Protein AF-A0A6B0Y524-F1 (afdb_monomer_lite)

Radius of gyration: 14.04 Å; chains: 1; bounding box: 35×24×40 Å

Sequence (67 aa):
MALAHGDSHYFRVDKPLRQAATGQRLTRFTRIEPFGTPDIHYLRVIVDPADSHIFQVHAEIVEANLD

Structure (mmCIF, N/CA/C/O backbone):
data_AF-A0A6B0Y524-F1
#
_entry.id   AF-A0A6B0Y524-F1
#
loop_
_atom_site.group_PDB
_atom_site.id
_atom_site.type_symbol
_atom_site.label_atom_id
_atom_site.label_alt_id
_atom_site.label_comp_id
_atom_site.label_asym_id
_atom_site.label_entity_id
_atom_site.label_seq_id
_atom_site.pdbx_PDB_ins_code
_atom_site.Cartn_x
_atom_site.Cartn_y
_atom_site.Cartn_z
_atom_site.occupancy
_atom_site.B_iso_or_equiv
_atom_site.auth_seq_id
_atom_site.auth_comp_id
_atom_site.auth_asym_id
_atom_site.auth_atom_id
_atom_site.pdbx_PDB_model_num
ATOM 1 N N . MET A 1 1 ? -12.218 -0.113 3.749 1.00 89.94 1 MET A N 1
ATOM 2 C CA . MET A 1 1 ? -11.882 1.269 3.334 1.00 89.94 1 MET A CA 1
ATOM 3 C C . MET A 1 1 ? -10.392 1.339 3.054 1.00 89.94 1 MET A C 1
ATOM 5 O O . MET A 1 1 ? -9.639 0.703 3.786 1.00 89.94 1 MET A O 1
ATOM 9 N N . ALA A 1 2 ? -9.988 2.076 2.021 1.00 93.81 2 ALA A N 1
ATOM 10 C CA . ALA A 1 2 ? -8.586 2.338 1.716 1.00 93.81 2 ALA A CA 1
ATOM 11 C C . ALA A 1 2 ? -8.324 3.852 1.693 1.00 93.81 2 ALA A C 1
ATOM 13 O O . ALA A 1 2 ? -9.188 4.606 1.248 1.00 93.81 2 ALA A O 1
ATOM 14 N N . LEU A 1 3 ? -7.156 4.275 2.179 1.00 95.81 3 LEU A N 1
ATOM 15 C CA . LEU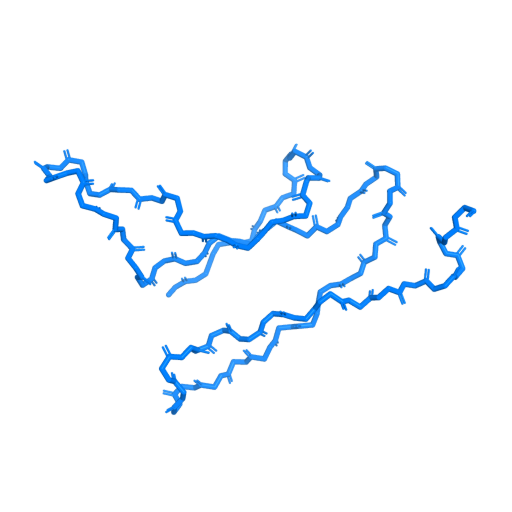 A 1 3 ? -6.634 5.638 2.049 1.00 95.81 3 LEU A CA 1
ATOM 16 C C . LEU A 1 3 ? -5.318 5.576 1.281 1.00 95.81 3 LEU A C 1
ATOM 18 O O . LEU A 1 3 ? -4.386 4.915 1.739 1.00 95.81 3 LEU A O 1
ATOM 22 N N . ALA A 1 4 ? -5.256 6.281 0.155 1.00 95.94 4 ALA A N 1
ATOM 23 C CA . ALA A 1 4 ? -4.034 6.471 -0.613 1.00 95.94 4 ALA A CA 1
ATOM 24 C C . ALA A 1 4 ? -3.467 7.877 -0.357 1.00 95.94 4 ALA A C 1
ATOM 26 O O . ALA A 1 4 ? -4.223 8.847 -0.401 1.00 95.94 4 ALA A O 1
ATOM 27 N N . HIS A 1 5 ? -2.166 7.988 -0.086 1.00 95.69 5 HIS A N 1
ATOM 28 C CA . HIS A 1 5 ? -1.452 9.269 0.037 1.00 95.69 5 HIS A CA 1
ATOM 29 C C . HIS A 1 5 ? 0.009 9.125 -0.417 1.00 95.69 5 HIS A C 1
ATOM 31 O O . HIS A 1 5 ? 0.455 8.001 -0.607 1.00 95.69 5 HIS A O 1
ATOM 37 N N . GLY A 1 6 ? 0.742 10.234 -0.592 1.00 93.69 6 GLY A N 1
ATOM 38 C CA . GLY A 1 6 ? 2.126 10.234 -1.106 1.00 93.69 6 GLY A CA 1
ATOM 39 C C . GLY A 1 6 ? 3.166 10.941 -0.228 1.00 93.69 6 GLY A C 1
ATOM 40 O O . GLY A 1 6 ? 4.313 11.055 -0.630 1.00 93.69 6 GLY A O 1
ATOM 41 N N . ASP A 1 7 ? 2.783 11.424 0.953 1.00 92.69 7 ASP A N 1
ATOM 42 C CA . ASP A 1 7 ? 3.551 12.398 1.743 1.00 92.69 7 ASP A CA 1
ATOM 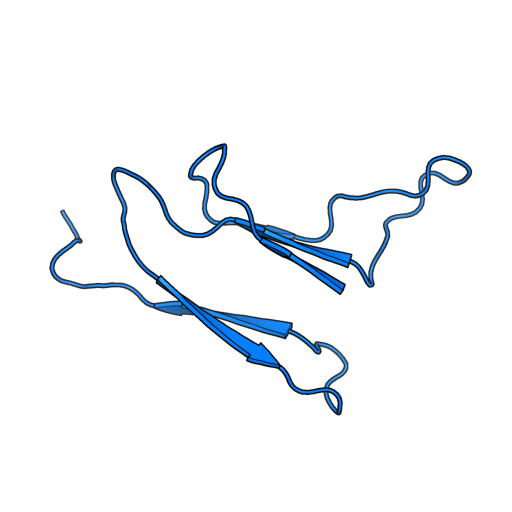43 C C . ASP A 1 7 ? 5.003 12.027 2.086 1.00 92.69 7 ASP A C 1
ATOM 45 O O . ASP A 1 7 ? 5.838 12.923 2.176 1.00 92.69 7 ASP A O 1
ATOM 49 N N . SER A 1 8 ? 5.321 10.753 2.351 1.00 92.81 8 SER A N 1
ATOM 50 C CA . SER A 1 8 ? 6.690 10.351 2.722 1.00 92.81 8 SER A CA 1
ATOM 51 C C . SER A 1 8 ? 7.453 9.656 1.596 1.00 92.81 8 SER A C 1
ATOM 53 O O . SER A 1 8 ? 8.632 9.373 1.784 1.00 92.81 8 SER A O 1
ATOM 55 N N . HIS A 1 9 ? 6.805 9.377 0.461 1.00 91.88 9 HIS A N 1
ATOM 56 C CA . HIS A 1 9 ? 7.350 8.595 -0.651 1.00 91.88 9 HIS A CA 1
ATOM 57 C C . HIS A 1 9 ? 7.887 7.199 -0.261 1.00 91.88 9 HIS A C 1
ATOM 59 O O . HIS A 1 9 ? 8.693 6.615 -0.981 1.00 91.88 9 HIS A O 1
ATOM 65 N N . TYR A 1 10 ? 7.423 6.623 0.853 1.00 90.38 10 TYR A N 1
ATOM 66 C CA . TYR A 1 10 ? 7.760 5.253 1.237 1.00 90.38 10 TYR A CA 1
ATOM 67 C C . TYR A 1 10 ? 6.699 4.293 0.721 1.00 90.38 10 TYR A C 1
ATOM 69 O O . TYR A 1 10 ? 5.554 4.355 1.167 1.00 90.38 10 TYR A O 1
ATOM 77 N N . PHE A 1 11 ? 7.081 3.333 -0.123 1.00 93.75 11 PHE A N 1
ATOM 78 C CA . PHE A 1 11 ? 6.155 2.272 -0.506 1.00 93.75 11 PHE A CA 1
ATOM 79 C C . PHE A 1 11 ? 5.749 1.443 0.725 1.00 93.75 11 PHE A C 1
ATOM 81 O O . PHE A 1 11 ? 6.571 0.751 1.333 1.00 93.75 11 PHE A O 1
ATOM 88 N N . ARG A 1 12 ? 4.466 1.506 1.104 1.00 95.25 12 ARG A N 1
ATOM 89 C CA . ARG A 1 12 ? 3.903 0.692 2.192 1.00 95.25 12 ARG A CA 1
ATOM 90 C C . ARG A 1 12 ? 2.420 0.417 2.011 1.00 95.25 12 ARG A C 1
ATOM 92 O O . ARG A 1 12 ? 1.635 1.277 1.618 1.00 95.25 12 ARG A O 1
ATOM 99 N N . VAL A 1 13 ? 2.039 -0.795 2.399 1.00 96.12 13 VAL A N 1
ATOM 100 C CA . VAL A 1 13 ? 0.649 -1.237 2.499 1.00 96.12 13 VAL A CA 1
ATOM 101 C C . VAL A 1 13 ? 0.448 -1.819 3.888 1.00 96.12 13 VAL A C 1
ATOM 103 O O . VAL A 1 13 ? 0.949 -2.896 4.204 1.00 96.12 13 VAL A O 1
ATOM 106 N N . ASP A 1 14 ? -0.254 -1.092 4.750 1.00 95.81 14 ASP A N 1
ATOM 107 C CA . ASP A 1 14 ? -0.403 -1.475 6.151 1.00 95.81 14 ASP A CA 1
ATOM 108 C C . ASP A 1 14 ? -1.751 -1.056 6.753 1.00 95.81 14 ASP A C 1
ATOM 110 O O . ASP A 1 14 ? -2.642 -0.524 6.090 1.00 95.81 14 ASP A O 1
ATOM 114 N N . LYS A 1 15 ? -1.944 -1.383 8.034 1.00 95.31 15 LYS A N 1
ATOM 115 C CA . LYS A 1 15 ? -3.166 -1.084 8.795 1.00 95.31 15 LYS A CA 1
ATOM 116 C C . LYS A 1 15 ? -2.786 -0.379 10.100 1.00 95.31 15 LYS A C 1
ATOM 118 O O . LYS A 1 15 ? -2.812 -1.005 11.163 1.00 95.31 15 LYS A O 1
ATOM 123 N N . PRO A 1 16 ? -2.339 0.887 10.035 1.00 95.31 16 PRO A N 1
ATOM 124 C CA . PRO A 1 16 ? -1.671 1.542 11.158 1.00 95.31 16 PRO A CA 1
ATOM 125 C C . PRO A 1 16 ? -2.663 2.108 12.177 1.00 95.31 16 PRO A C 1
ATOM 127 O O . PRO A 1 16 ? -2.318 2.262 13.348 1.00 95.31 16 PRO A O 1
ATOM 130 N N . LEU A 1 17 ? -3.892 2.412 11.745 1.00 95.38 17 LEU A N 1
ATOM 131 C CA . LEU A 1 17 ? -4.869 3.099 12.579 1.00 95.38 17 LEU A CA 1
ATOM 132 C C . LEU A 1 17 ? -5.332 2.224 13.741 1.00 95.38 17 LEU A C 1
ATOM 134 O O . LEU A 1 17 ? -5.577 1.022 13.600 1.00 95.38 17 LEU A O 1
ATOM 138 N N . ARG A 1 18 ? -5.494 2.864 14.895 1.00 96.81 18 ARG A N 1
ATOM 139 C CA . ARG A 1 18 ? -6.003 2.262 16.124 1.00 96.81 18 ARG A CA 1
ATOM 140 C C . ARG A 1 18 ? -7.234 3.024 16.592 1.00 96.81 18 ARG A C 1
ATOM 142 O O . ARG A 1 18 ? -7.315 4.237 16.427 1.00 96.81 18 ARG A O 1
ATOM 149 N N . GLN A 1 19 ? -8.187 2.312 17.179 1.00 95.12 19 GLN A N 1
ATOM 150 C CA . GLN A 1 19 ? -9.314 2.925 17.869 1.00 95.12 19 GLN A CA 1
ATOM 151 C C . GLN A 1 19 ? -8.796 3.724 19.063 1.00 95.12 19 GLN A C 1
ATOM 153 O O . GLN A 1 19 ? -8.094 3.171 19.906 1.00 95.12 19 GLN A O 1
ATOM 158 N N . ALA A 1 20 ? -9.178 4.997 19.161 1.00 95.19 20 ALA A N 1
ATOM 159 C CA . ALA A 1 20 ? -8.718 5.865 20.244 1.00 95.19 20 ALA A CA 1
ATOM 160 C C . ALA A 1 20 ? -9.129 5.340 21.632 1.00 95.19 20 ALA A C 1
ATOM 162 O O . ALA A 1 20 ? -8.339 5.389 22.565 1.00 95.19 20 ALA A O 1
ATOM 163 N N . ALA A 1 21 ? -10.341 4.789 21.750 1.00 96.06 21 ALA A N 1
ATOM 164 C CA . ALA A 1 21 ? -10.884 4.335 23.029 1.00 96.06 21 ALA A CA 1
ATOM 165 C C . ALA A 1 21 ? -10.278 3.013 23.533 1.00 96.06 21 ALA A C 1
ATOM 167 O O . ALA A 1 21 ? -10.146 2.819 24.735 1.00 96.06 21 ALA A O 1
ATOM 168 N N . THR A 1 22 ? -9.932 2.088 22.631 1.00 96.81 22 THR A N 1
ATOM 169 C CA . THR A 1 22 ? -9.539 0.713 22.999 1.00 96.81 22 THR A CA 1
ATOM 170 C C . THR A 1 22 ? -8.093 0.372 22.633 1.00 96.81 22 THR A C 1
ATOM 172 O O . THR A 1 22 ? -7.596 -0.685 23.011 1.00 96.81 22 THR A O 1
ATOM 175 N N . GLY A 1 23 ? -7.422 1.207 21.834 1.00 95.94 23 GLY A N 1
ATOM 176 C CA . GLY A 1 23 ? -6.098 0.930 21.267 1.00 95.94 23 GLY A CA 1
ATOM 177 C C . GLY A 1 23 ? -6.073 -0.195 20.221 1.00 95.94 23 GLY A C 1
ATOM 178 O O . GLY A 1 23 ? -5.015 -0.476 19.640 1.00 95.94 23 GLY A O 1
ATOM 179 N N . GLN A 1 24 ? -7.214 -0.837 19.945 1.00 96.69 24 GLN A N 1
ATOM 180 C CA . GLN A 1 24 ? -7.307 -1.941 18.993 1.00 96.69 24 GLN A CA 1
ATOM 181 C C . GLN A 1 24 ? -7.057 -1.460 17.567 1.00 96.69 24 GLN A C 1
ATOM 183 O O . GLN A 1 24 ? -7.543 -0.408 17.152 1.00 96.69 24 GLN A O 1
ATOM 188 N N . ARG A 1 25 ? -6.305 -2.247 16.793 1.00 95.62 25 ARG A N 1
ATOM 189 C CA . ARG A 1 25 ? -6.020 -1.943 15.387 1.00 95.62 25 ARG A CA 1
ATOM 190 C C . ARG A 1 25 ? -7.296 -2.033 14.547 1.00 95.62 25 ARG A C 1
ATOM 192 O O . ARG A 1 25 ? -8.042 -3.004 14.639 1.00 95.62 25 ARG A O 1
ATOM 199 N N . LEU A 1 26 ? -7.502 -1.058 13.668 1.00 94.31 26 LEU A N 1
ATOM 200 C CA . LEU A 1 26 ? -8.578 -1.067 12.683 1.00 94.31 26 LEU A CA 1
ATOM 201 C C . LEU A 1 26 ? -8.197 -1.956 11.493 1.00 94.31 26 LEU A C 1
ATOM 203 O O . LEU A 1 26 ? -7.585 -1.511 10.527 1.00 94.31 26 LEU A O 1
ATOM 207 N N . THR A 1 27 ? -8.578 -3.232 11.544 1.00 91.19 27 THR A N 1
ATOM 208 C CA . THR A 1 27 ? -8.215 -4.230 10.520 1.00 91.19 27 THR A CA 1
ATOM 209 C C . THR A 1 27 ? -8.944 -4.059 9.182 1.00 91.19 27 THR A C 1
ATOM 211 O O . THR A 1 27 ? -8.518 -4.626 8.181 1.00 91.19 27 THR A O 1
ATOM 214 N N . ARG A 1 28 ? -10.016 -3.257 9.133 1.00 89.81 28 ARG A N 1
ATOM 215 C CA . ARG A 1 28 ? -10.800 -2.963 7.912 1.00 89.81 28 ARG A CA 1
ATOM 216 C C . ARG A 1 28 ? -10.410 -1.651 7.220 1.00 89.81 28 ARG A C 1
ATOM 218 O O . ARG A 1 28 ? -11.078 -1.218 6.273 1.00 89.81 28 ARG A O 1
ATOM 225 N N . PHE A 1 29 ? -9.350 -1.014 7.707 1.00 93.44 29 PHE A N 1
ATOM 226 C CA . PHE A 1 29 ? -8.765 0.178 7.117 1.00 93.44 29 PHE A CA 1
ATOM 227 C C . PHE A 1 29 ? -7.358 -0.141 6.621 1.00 93.44 29 PHE A C 1
ATOM 229 O O . PHE A 1 29 ? -6.494 -0.507 7.417 1.00 93.44 29 PHE A O 1
ATOM 236 N N . THR A 1 30 ? -7.140 0.006 5.319 1.00 95.31 30 THR A N 1
ATOM 237 C CA . THR A 1 30 ? -5.830 -0.172 4.689 1.00 95.31 30 THR A CA 1
ATOM 238 C C . THR A 1 30 ? -5.283 1.194 4.290 1.00 95.31 30 THR A C 1
ATOM 240 O O . THR A 1 30 ? -5.968 1.963 3.618 1.00 95.31 30 THR A O 1
ATOM 243 N N . ARG A 1 31 ? -4.050 1.497 4.690 1.00 96.56 31 ARG A N 1
ATOM 244 C CA . ARG A 1 31 ? -3.279 2.612 4.145 1.00 96.56 31 ARG A CA 1
ATOM 245 C C . ARG A 1 31 ? -2.444 2.099 2.979 1.00 96.56 31 ARG A C 1
ATOM 247 O O . ARG A 1 31 ? -1.862 1.020 3.070 1.00 96.56 31 ARG A O 1
ATOM 254 N N . ILE A 1 32 ? -2.405 2.880 1.910 1.00 97.25 32 ILE A N 1
ATOM 255 C CA . ILE A 1 32 ? -1.565 2.654 0.741 1.00 97.25 32 I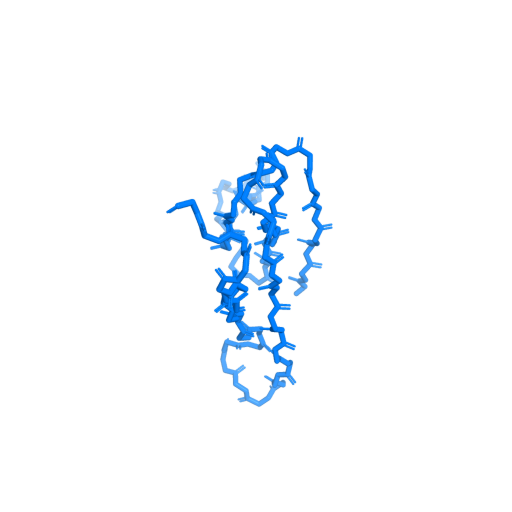LE A CA 1
ATOM 256 C C . ILE A 1 32 ? -0.736 3.918 0.546 1.00 97.25 32 ILE A C 1
ATOM 258 O O . ILE A 1 32 ? -1.282 5.004 0.374 1.00 97.25 32 ILE A O 1
ATOM 262 N N . GLU A 1 33 ? 0.576 3.770 0.566 1.00 96.81 33 GLU A N 1
ATOM 263 C CA . GLU A 1 33 ? 1.495 4.795 0.094 1.00 96.81 33 GLU A CA 1
ATOM 264 C C . GLU A 1 33 ? 2.256 4.199 -1.090 1.00 96.81 33 GLU A C 1
ATOM 266 O O . GLU A 1 33 ? 2.878 3.142 -0.931 1.00 96.81 33 GLU A O 1
ATOM 271 N N . PRO A 1 34 ? 2.115 4.776 -2.296 1.00 95.69 34 PRO A N 1
ATOM 272 C CA . PRO A 1 34 ? 2.768 4.266 -3.480 1.00 95.69 34 PRO A CA 1
ATOM 273 C C . PRO A 1 34 ? 4.254 4.613 -3.463 1.00 95.69 34 PRO A C 1
ATOM 275 O O . PRO A 1 34 ? 4.757 5.337 -2.604 1.00 95.69 34 PRO A O 1
ATOM 278 N N . PHE A 1 35 ? 4.939 4.088 -4.467 1.00 95.62 35 PHE A N 1
ATOM 279 C CA . PHE A 1 35 ? 6.254 4.553 -4.865 1.00 95.62 35 PHE A CA 1
ATOM 280 C C . PHE A 1 35 ? 6.292 6.069 -5.069 1.00 95.62 35 PHE A C 1
ATOM 282 O O . PHE A 1 35 ? 5.280 6.716 -5.357 1.00 95.62 35 PHE A O 1
ATOM 289 N N . GLY A 1 36 ? 7.485 6.628 -4.950 1.00 93.81 36 GLY A N 1
ATOM 290 C CA . GLY A 1 36 ? 7.708 8.054 -5.003 1.00 93.81 36 GLY A CA 1
ATOM 291 C C . GLY A 1 36 ? 9.167 8.365 -5.290 1.00 93.81 36 GLY A C 1
ATOM 292 O O . GLY A 1 36 ? 10.003 7.474 -5.255 1.00 93.81 36 GLY A O 1
ATOM 293 N N . THR A 1 37 ? 9.465 9.627 -5.593 1.00 91.62 37 THR A N 1
ATOM 294 C CA . THR A 1 37 ? 10.824 10.065 -5.929 1.00 91.62 37 THR A CA 1
ATOM 295 C C . THR A 1 37 ? 11.848 9.618 -4.874 1.00 91.62 37 THR A C 1
ATOM 297 O O . THR A 1 37 ? 11.600 9.838 -3.685 1.00 91.62 37 THR A O 1
ATOM 300 N N . PRO A 1 38 ? 13.012 9.074 -5.284 1.00 90.81 38 PRO A N 1
ATOM 301 C CA . PRO A 1 38 ? 13.479 8.893 -6.670 1.00 90.81 38 PRO A CA 1
ATOM 302 C C . PRO A 1 38 ? 12.937 7.637 -7.377 1.00 90.81 38 PRO A C 1
ATOM 304 O O . PRO A 1 38 ? 12.820 7.645 -8.600 1.00 90.81 38 PRO A O 1
ATOM 307 N N . ASP A 1 39 ? 12.527 6.618 -6.627 1.00 90.56 39 ASP A N 1
ATOM 308 C CA . ASP A 1 39 ? 12.141 5.300 -7.143 1.00 90.56 39 ASP A CA 1
ATOM 309 C C . ASP A 1 39 ? 10.675 5.274 -7.593 1.00 90.56 39 ASP A C 1
ATOM 311 O O . ASP A 1 39 ? 9.786 4.763 -6.907 1.00 90.56 39 ASP A O 1
ATOM 315 N N . ILE A 1 40 ? 10.388 5.877 -8.748 1.00 93.44 40 ILE A N 1
ATOM 316 C CA . ILE A 1 40 ? 9.021 5.982 -9.267 1.00 93.44 40 ILE A CA 1
ATOM 317 C C . ILE A 1 40 ? 8.611 4.680 -9.965 1.00 93.44 40 ILE A C 1
ATOM 319 O O . ILE A 1 40 ? 9.083 4.350 -11.050 1.00 93.44 40 ILE A O 1
ATOM 323 N N . HIS A 1 41 ? 7.630 3.987 -9.399 1.00 94.81 41 HIS A N 1
ATOM 324 C CA . HIS A 1 41 ? 6.922 2.869 -10.026 1.00 94.81 41 HIS A CA 1
ATOM 325 C C . HIS A 1 41 ? 5.409 3.026 -9.811 1.00 94.81 41 HIS A C 1
ATOM 327 O O . HIS A 1 41 ? 4.948 4.084 -9.379 1.00 94.81 41 HIS A O 1
ATOM 333 N N . TYR A 1 42 ? 4.609 1.999 -10.108 1.00 93.88 42 TYR A N 1
ATOM 334 C CA . TYR A 1 42 ? 3.163 2.068 -9.904 1.00 93.88 42 TYR A CA 1
ATOM 335 C C . TYR A 1 42 ? 2.626 0.896 -9.089 1.00 93.88 42 TYR A C 1
ATOM 337 O O . TYR A 1 42 ? 3.266 -0.142 -8.922 1.00 93.88 42 TYR A O 1
ATOM 345 N N . LEU A 1 43 ? 1.430 1.100 -8.539 1.00 96.56 43 LEU A N 1
ATOM 346 C CA . LEU A 1 43 ? 0.676 0.062 -7.854 1.00 96.56 43 LEU A CA 1
ATOM 347 C C . LEU A 1 43 ? -0.549 -0.302 -8.679 1.00 96.56 43 LEU A C 1
ATOM 349 O O . LEU A 1 43 ? -1.323 0.574 -9.070 1.00 96.56 43 LEU A O 1
ATOM 353 N N . ARG A 1 44 ? -0.767 -1.599 -8.880 1.00 97.06 44 ARG A N 1
ATOM 354 C CA . ARG A 1 44 ? -2.025 -2.126 -9.404 1.00 97.06 44 ARG A CA 1
ATOM 355 C C . ARG A 1 44 ? -2.870 -2.627 -8.241 1.00 97.06 44 ARG A C 1
ATOM 357 O O . ARG A 1 44 ? -2.463 -3.527 -7.509 1.00 97.06 44 ARG A O 1
ATOM 364 N N . VAL A 1 45 ? -4.046 -2.027 -8.068 1.00 96.12 45 VAL A N 1
ATOM 365 C CA . VAL A 1 45 ? -4.991 -2.384 -7.004 1.00 96.12 45 VAL A CA 1
ATOM 366 C C . VAL A 1 45 ? -6.182 -3.106 -7.614 1.00 96.12 45 VAL A C 1
ATOM 368 O O . VAL A 1 45 ? -6.904 -2.535 -8.429 1.00 96.12 45 VAL A O 1
ATOM 371 N N . ILE A 1 46 ? -6.394 -4.353 -7.203 1.00 96.69 46 ILE A N 1
ATOM 372 C CA . ILE A 1 46 ? -7.592 -5.125 -7.536 1.00 96.69 46 ILE A CA 1
ATOM 373 C C . ILE A 1 46 ? -8.558 -5.020 -6.358 1.00 96.69 46 ILE A C 1
ATOM 375 O O . ILE A 1 46 ? -8.154 -5.162 -5.200 1.00 96.69 46 ILE A O 1
ATO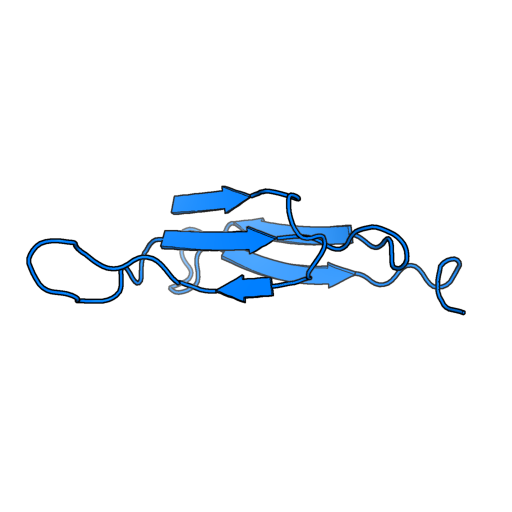M 379 N N . VAL A 1 47 ? -9.828 -4.754 -6.665 1.00 95.50 47 VAL A N 1
ATOM 380 C CA . VAL A 1 47 ? -10.910 -4.703 -5.679 1.00 95.50 47 VAL A CA 1
ATOM 381 C C . VAL A 1 47 ? -11.827 -5.897 -5.900 1.00 95.50 47 VAL A C 1
ATOM 383 O O . VAL A 1 47 ? -12.559 -5.925 -6.887 1.00 95.50 47 VAL A O 1
ATOM 386 N N . ASP A 1 48 ? -11.800 -6.855 -4.977 1.00 95.56 48 ASP A N 1
ATOM 387 C CA . ASP A 1 48 ? -12.677 -8.028 -4.994 1.00 95.56 48 ASP A CA 1
ATOM 388 C C . ASP A 1 48 ? -13.500 -8.101 -3.697 1.00 95.56 48 ASP A C 1
ATOM 390 O O . ASP A 1 48 ? -12.992 -8.520 -2.657 1.00 95.56 48 ASP A O 1
ATOM 394 N N . PRO A 1 49 ? -14.783 -7.696 -3.718 1.00 93.25 49 PRO A N 1
ATOM 395 C CA . PRO A 1 49 ? -15.647 -7.770 -2.543 1.00 93.25 49 PRO A CA 1
ATOM 396 C C . PRO A 1 49 ? -15.926 -9.194 -2.038 1.00 93.25 49 PRO A C 1
ATOM 398 O O . PRO A 1 49 ? -16.395 -9.333 -0.908 1.00 93.25 49 PRO A O 1
ATOM 401 N N . ALA A 1 50 ? -15.698 -10.230 -2.854 1.00 95.56 50 ALA A N 1
ATOM 402 C CA . ALA A 1 50 ? -15.878 -11.624 -2.456 1.00 95.56 50 ALA A CA 1
ATOM 403 C C . ALA A 1 50 ? -14.657 -12.182 -1.701 1.00 95.56 50 ALA A C 1
ATOM 405 O O . ALA A 1 50 ? -14.785 -13.177 -0.984 1.00 95.56 50 ALA A O 1
ATOM 406 N N . ASP A 1 51 ? -13.495 -11.533 -1.812 1.00 92.19 51 ASP A N 1
ATOM 407 C CA . ASP A 1 51 ? -12.286 -11.895 -1.077 1.00 92.19 51 ASP A CA 1
ATOM 408 C C . ASP A 1 51 ? -12.282 -11.276 0.333 1.00 92.19 51 ASP A C 1
ATOM 410 O O . ASP A 1 51 ? -12.598 -10.104 0.557 1.00 92.19 51 ASP A O 1
ATOM 414 N N . SER A 1 52 ? -11.837 -12.061 1.314 1.00 87.50 52 SER A N 1
ATOM 415 C CA . SER A 1 52 ? -11.496 -11.582 2.659 1.00 87.50 52 SER A CA 1
ATOM 416 C C . SER A 1 52 ? -10.462 -10.439 2.660 1.00 87.50 52 SER A C 1
ATOM 418 O O . SER A 1 52 ? -10.472 -9.586 3.554 1.00 87.50 52 SER A O 1
ATOM 420 N N . HIS A 1 53 ? -9.604 -10.386 1.640 1.00 87.50 53 HIS A N 1
ATOM 421 C CA . HIS A 1 53 ? -8.648 -9.328 1.347 1.00 87.50 53 HIS A CA 1
ATOM 422 C C . HIS A 1 53 ? -9.149 -8.473 0.180 1.00 87.50 53 HIS A C 1
ATOM 424 O O . HIS A 1 53 ? -8.566 -8.475 -0.897 1.00 87.50 53 HIS A O 1
ATOM 430 N N . ILE A 1 54 ? -10.203 -7.689 0.434 1.00 92.56 54 ILE A N 1
ATOM 431 C CA . ILE A 1 54 ? -10.895 -6.857 -0.571 1.00 92.56 54 ILE A CA 1
ATOM 432 C C . ILE A 1 54 ? -9.943 -6.058 -1.474 1.00 92.56 54 ILE A C 1
ATOM 434 O O . ILE A 1 54 ? -10.239 -5.854 -2.646 1.00 92.56 54 ILE A O 1
ATOM 438 N N . PHE A 1 55 ? -8.818 -5.583 -0.930 1.00 94.69 55 PHE A N 1
ATOM 439 C CA . PHE A 1 55 ? -7.785 -4.880 -1.688 1.00 94.69 55 PHE A CA 1
ATOM 440 C C . PHE A 1 55 ? -6.558 -5.771 -1.856 1.00 94.69 55 PHE A C 1
ATOM 442 O O . PHE A 1 55 ? -5.820 -5.992 -0.891 1.00 94.69 55 PHE A O 1
ATOM 449 N N . GLN A 1 56 ? -6.311 -6.210 -3.084 1.00 94.88 56 GLN A N 1
ATOM 450 C CA . GLN A 1 56 ? -5.071 -6.873 -3.473 1.00 94.88 56 GLN A CA 1
ATOM 451 C C . GLN A 1 56 ? -4.177 -5.822 -4.139 1.00 94.88 56 GLN A C 1
ATOM 453 O O . GLN A 1 56 ? -4.569 -5.200 -5.127 1.00 94.88 56 GLN A O 1
ATOM 458 N N . VAL A 1 57 ? -3.008 -5.559 -3.553 1.00 95.81 57 VAL A N 1
ATOM 459 C CA . VAL A 1 57 ? -2.097 -4.496 -3.998 1.00 95.81 57 VAL A CA 1
ATOM 460 C C . VAL A 1 57 ? -0.832 -5.131 -4.548 1.00 95.81 57 VAL A C 1
ATOM 462 O O . VAL A 1 57 ? -0.123 -5.828 -3.826 1.00 95.81 57 VAL A O 1
ATOM 465 N N . HIS A 1 58 ? -0.551 -4.865 -5.817 1.00 96.25 58 HIS A N 1
ATOM 466 C CA . HIS A 1 58 ? 0.628 -5.356 -6.514 1.00 96.25 58 HIS A CA 1
ATOM 467 C C . HIS A 1 58 ? 1.570 -4.192 -6.796 1.00 96.25 58 HIS A C 1
ATOM 469 O O . HIS A 1 58 ? 1.144 -3.167 -7.332 1.00 96.25 58 HIS A O 1
ATOM 475 N N . ALA A 1 59 ? 2.837 -4.358 -6.423 1.00 95.75 59 ALA A N 1
ATOM 476 C CA . ALA A 1 59 ? 3.906 -3.487 -6.881 1.00 95.75 59 ALA A CA 1
ATOM 477 C C . ALA A 1 59 ? 4.268 -3.863 -8.316 1.00 95.75 59 ALA A C 1
ATOM 479 O 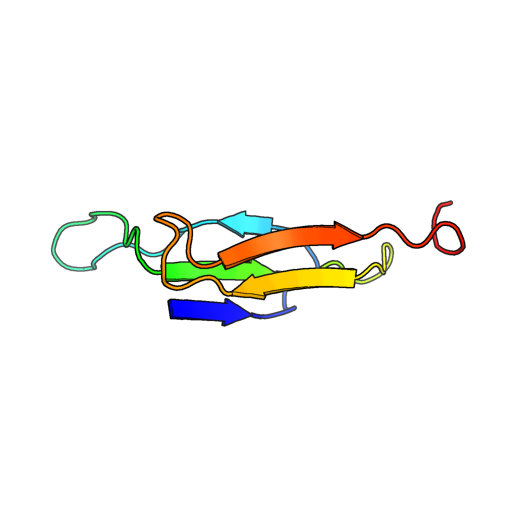O . ALA A 1 59 ? 4.553 -5.027 -8.590 1.00 95.75 59 ALA A O 1
ATOM 480 N N . GLU A 1 60 ? 4.255 -2.883 -9.208 1.00 96.31 60 GLU A N 1
ATOM 481 C CA . GLU A 1 60 ? 4.572 -3.075 -10.615 1.00 96.31 60 GLU A CA 1
ATOM 482 C C . GLU A 1 60 ? 5.802 -2.234 -10.943 1.00 96.31 60 GLU A C 1
ATOM 484 O O . GLU A 1 60 ? 5.743 -1.002 -10.986 1.00 96.31 60 GLU A O 1
ATOM 489 N N . ILE A 1 61 ? 6.933 -2.915 -11.112 1.00 95.94 61 ILE A N 1
ATOM 490 C CA . ILE A 1 61 ? 8.237 -2.287 -11.314 1.00 95.94 61 ILE A CA 1
ATOM 491 C C . ILE A 1 61 ? 8.378 -1.857 -12.771 1.00 95.94 61 ILE A C 1
ATOM 493 O O . ILE A 1 61 ? 8.117 -2.626 -13.695 1.00 95.94 61 ILE A O 1
ATOM 497 N N . VAL A 1 62 ? 8.808 -0.614 -12.969 1.00 95.50 62 VAL A N 1
ATOM 498 C CA . VAL A 1 62 ? 9.131 -0.071 -14.290 1.00 95.50 62 VAL A CA 1
ATOM 499 C C . VAL A 1 62 ? 10.626 -0.242 -14.501 1.00 95.50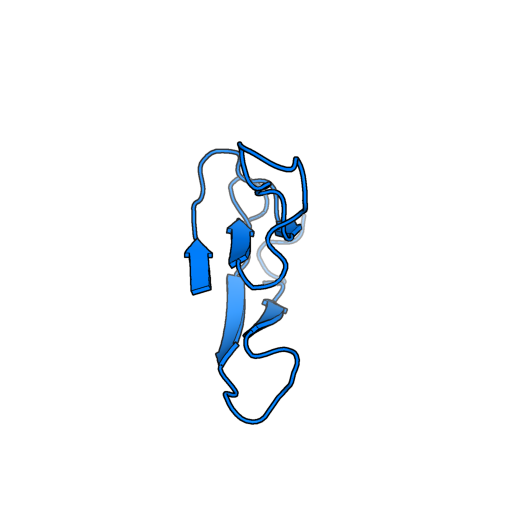 62 VAL A C 1
ATOM 501 O O . VAL A 1 62 ? 11.407 0.464 -13.873 1.00 95.50 62 VAL A O 1
ATOM 504 N N . GLU A 1 63 ? 11.018 -1.165 -15.380 1.00 95.31 63 GLU A N 1
ATOM 505 C CA . GLU A 1 63 ? 12.432 -1.505 -15.615 1.00 95.31 63 GLU A CA 1
ATOM 506 C C . GLU A 1 63 ? 13.282 -0.294 -16.014 1.00 95.31 63 GLU A C 1
ATOM 508 O O . GLU A 1 63 ? 14.414 -0.169 -15.570 1.00 95.31 63 GLU A O 1
ATOM 513 N N . ALA A 1 64 ? 12.722 0.637 -16.792 1.00 94.44 64 ALA A N 1
ATOM 514 C CA . ALA A 1 64 ? 13.408 1.867 -17.195 1.00 94.44 64 ALA A CA 1
ATOM 515 C C . ALA A 1 64 ? 13.738 2.821 -16.028 1.00 94.44 64 ALA A C 1
ATOM 517 O O . ALA A 1 64 ? 14.489 3.771 -16.227 1.00 94.44 64 ALA A O 1
ATOM 518 N N . ASN A 1 65 ? 13.164 2.583 -14.845 1.00 92.88 65 ASN A N 1
ATOM 519 C CA . ASN A 1 65 ? 13.380 3.372 -13.633 1.00 92.88 65 ASN A CA 1
ATOM 520 C C . ASN A 1 65 ? 14.237 2.616 -12.602 1.00 92.88 65 ASN A C 1
ATOM 522 O O . ASN A 1 65 ? 14.284 3.027 -11.448 1.00 92.88 65 ASN A O 1
ATOM 526 N N . LEU A 1 66 ? 14.838 1.486 -12.985 1.00 89.94 66 LEU A N 1
ATOM 527 C CA . LEU A 1 66 ? 15.834 0.795 -12.173 1.00 89.94 66 LEU A CA 1
ATOM 528 C C . LEU A 1 66 ? 17.211 1.400 -12.468 1.00 89.94 66 LEU A C 1
ATOM 530 O O . LEU A 1 66 ? 17.590 1.498 -13.637 1.00 89.94 66 LEU A O 1
ATOM 534 N N . ASP A 1 67 ? 17.922 1.796 -11.414 1.00 80.50 67 ASP A N 1
ATOM 535 C CA . ASP A 1 67 ? 19.312 2.272 -11.479 1.00 80.50 67 ASP A CA 1
ATOM 536 C C . ASP A 1 67 ? 20.315 1.146 -11.798 1.00 80.50 67 ASP A C 1
ATOM 538 O O . ASP A 1 67 ? 20.140 0.009 -11.289 1.00 80.50 67 ASP A O 1
#

Secondary structure (DSSP, 8-state):
-EEE--TT---EEE---B-TTT--B-TT-EEEE---SSS--EEEEEE-TTSSSSEEEEEE--GGG--

Organism: NCBI:txid2604844

Foldseek 3Di:
DEDEDAVPQDFDWDQPDADPVPRHTPPVYIYGHHHDPPQDFDWDWQADPVDPCRTDIDTDHDPVSDD

pLDDT: mean 94.13, std 2.83, range [80.5, 97.25]